Protein AF-Q312G3-F1 (afdb_monomer)

Mean predicted aligned error: 8.95 Å

Nearest PDB structures (foldseek):
  6skg-assembly1_Ax  TM=5.731E-01  e=8.078E-03  Thermococcus kodakarensis
  7zhg-assembly1_W  TM=5.684E-01  e=4.581E-02  Pyrococcus abyssi GE5
  9e7f-assembly1_BY  TM=5.773E-01  e=4.047E-02  Pyrobaculum calidifontis JCM 11548
  6th6-assembly1_Ax  TM=5.440E-01  e=2.968E-02  Thermococcus kodakarensis KOD1
  6tmf-assembly1_Y  TM=5.424E-01  e=5.517E-02  Thermococcus celer Vu 13 = JCM 8558

Secondary structure (DSSP, 8-state):
--------TTTT--EEEEEE-TTT--EEEEEETTSPPPBPTTT-SB-EEEEEEP----

Sequence (58 aa):
MNKDTKPLQDRYRREFVEVICPKCRQTQIIALPEETMPRCPTCRRDMIIKEVLTEGKY

Organism: Oleidesulfovibrio alaskensis (strain ATCC BAA-1058 / DSM 17464 / G20) (NCBI:txid207559)

Structure (mmCIF, N/CA/C/O backbone):
data_AF-Q312G3-F1
#
_entry.id   AF-Q312G3-F1
#
loop_
_atom_site.group_PDB
_atom_site.id
_atom_site.type_symbol
_atom_site.label_atom_id
_atom_site.label_alt_id
_atom_site.label_comp_id
_atom_site.label_asym_id
_atom_site.label_entity_id
_atom_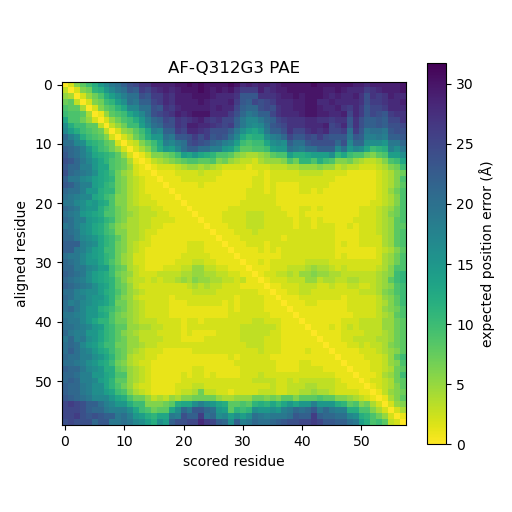site.label_seq_id
_atom_site.pdbx_PDB_ins_code
_atom_site.Cartn_x
_atom_site.Cartn_y
_atom_site.Cartn_z
_atom_site.occupancy
_atom_site.B_iso_or_equiv
_atom_site.auth_seq_id
_atom_site.auth_comp_id
_atom_site.auth_asym_id
_atom_site.auth_atom_id
_atom_site.pdbx_PDB_model_num
ATOM 1 N N . MET A 1 1 ? 0.096 -10.498 -43.705 1.00 44.06 1 MET A N 1
ATOM 2 C CA . MET A 1 1 ? 0.686 -11.227 -42.561 1.00 44.06 1 MET A CA 1
ATOM 3 C C . MET A 1 1 ? 1.930 -10.468 -42.130 1.00 44.06 1 MET A C 1
ATOM 5 O O . MET A 1 1 ? 2.951 -10.646 -42.770 1.00 44.06 1 MET A O 1
ATOM 9 N N . ASN A 1 2 ? 1.852 -9.611 -41.108 1.00 42.56 2 ASN A N 1
ATOM 10 C CA . ASN A 1 2 ? 3.022 -8.892 -40.587 1.00 42.56 2 ASN A CA 1
ATOM 11 C C . ASN A 1 2 ? 3.221 -9.307 -39.128 1.00 42.56 2 ASN A C 1
ATOM 13 O O . ASN A 1 2 ? 2.359 -9.071 -38.285 1.00 42.56 2 ASN A O 1
ATOM 17 N N . LYS A 1 3 ? 4.307 -10.045 -38.874 1.00 56.03 3 LYS A N 1
ATOM 18 C CA . LYS A 1 3 ? 4.721 -10.502 -37.546 1.00 56.03 3 LYS A CA 1
ATOM 19 C C . LYS A 1 3 ? 5.680 -9.469 -36.961 1.00 56.03 3 LYS A C 1
ATOM 21 O O . LYS A 1 3 ? 6.895 -9.632 -37.046 1.00 56.03 3 LYS A O 1
ATOM 26 N N . ASP A 1 4 ? 5.129 -8.421 -36.360 1.00 52.56 4 ASP A N 1
ATOM 27 C CA . ASP A 1 4 ? 5.884 -7.496 -35.513 1.00 52.56 4 ASP A CA 1
ATOM 28 C C . ASP A 1 4 ? 6.165 -8.169 -34.163 1.00 52.56 4 ASP A C 1
ATOM 30 O O . ASP A 1 4 ? 5.457 -8.003 -33.169 1.00 52.56 4 ASP A O 1
ATOM 34 N N . THR A 1 5 ? 7.194 -9.011 -34.150 1.00 57.16 5 THR A N 1
ATOM 35 C CA . THR A 1 5 ? 7.669 -9.715 -32.956 1.00 57.16 5 THR A CA 1
ATOM 36 C C . THR A 1 5 ? 8.461 -8.731 -32.090 1.00 57.16 5 THR A C 1
ATOM 38 O O . THR A 1 5 ? 9.683 -8.655 -32.181 1.00 57.16 5 THR A O 1
ATOM 41 N N . LYS A 1 6 ? 7.775 -7.931 -31.262 1.00 59.22 6 LYS A N 1
ATOM 42 C CA . LYS A 1 6 ? 8.441 -7.155 -30.202 1.00 59.22 6 LYS A CA 1
ATOM 43 C C . LYS A 1 6 ? 9.040 -8.136 -29.178 1.00 59.22 6 LYS A C 1
ATOM 45 O O . LYS A 1 6 ? 8.299 -8.991 -28.683 1.00 59.22 6 LYS A O 1
ATOM 50 N N . PRO A 1 7 ? 10.345 -8.062 -28.858 1.00 52.94 7 PRO A N 1
ATOM 51 C CA . PRO A 1 7 ? 10.953 -8.952 -27.877 1.00 52.94 7 PRO A CA 1
ATOM 52 C C . PRO A 1 7 ? 10.309 -8.734 -26.502 1.00 52.94 7 PRO A C 1
ATOM 54 O O . PRO A 1 7 ? 10.083 -7.607 -26.073 1.00 52.94 7 PRO A O 1
ATOM 57 N N . LEU A 1 8 ? 10.000 -9.834 -25.815 1.00 60.25 8 LEU A N 1
ATOM 58 C CA . LEU A 1 8 ? 9.337 -9.895 -24.506 1.00 60.25 8 LEU A CA 1
ATOM 59 C C . LEU A 1 8 ? 10.262 -9.481 -23.343 1.00 60.25 8 LEU A C 1
ATOM 61 O O . LEU A 1 8 ? 10.250 -10.109 -22.288 1.00 60.25 8 LEU A O 1
ATOM 65 N N . GLN A 1 9 ? 11.100 -8.465 -23.533 1.00 56.12 9 GLN A N 1
ATOM 66 C CA . GLN A 1 9 ? 12.033 -7.971 -22.520 1.00 56.12 9 GLN A CA 1
ATOM 67 C C . GLN A 1 9 ? 11.384 -6.827 -21.733 1.00 56.12 9 GLN A C 1
ATOM 69 O O . GLN A 1 9 ? 11.603 -5.684 -22.092 1.00 56.12 9 GLN A O 1
ATOM 74 N N . ASP A 1 10 ? 10.533 -7.141 -20.744 1.00 55.12 10 ASP A N 1
ATOM 75 C CA . ASP A 1 10 ? 10.282 -6.292 -19.541 1.00 55.12 10 ASP A CA 1
ATOM 76 C C . ASP A 1 10 ? 9.144 -6.803 -18.623 1.00 55.12 10 ASP A C 1
ATOM 78 O O . ASP A 1 10 ? 8.617 -6.080 -17.781 1.00 55.12 10 ASP A O 1
ATOM 82 N N . ARG A 1 11 ? 8.699 -8.062 -18.748 1.00 55.84 11 ARG A N 1
ATOM 83 C CA . ARG A 1 11 ? 7.485 -8.536 -18.043 1.00 55.84 11 ARG A CA 1
ATOM 84 C C . ARG A 1 11 ? 7.616 -8.697 -16.515 1.00 55.84 11 ARG A C 1
ATOM 86 O O . ARG A 1 11 ? 6.645 -9.097 -15.886 1.00 55.84 11 ARG A O 1
ATOM 93 N N . TYR A 1 12 ? 8.778 -8.397 -15.935 1.00 60.34 12 TYR A N 1
ATOM 94 C CA . TYR A 1 12 ? 9.060 -8.515 -14.497 1.00 60.34 12 TYR A CA 1
ATOM 95 C C . TYR A 1 12 ? 9.798 -7.286 -13.964 1.00 60.34 12 TYR A C 1
ATOM 97 O O . TYR A 1 12 ? 10.761 -7.396 -13.206 1.00 60.34 12 TYR A O 1
ATOM 105 N N . ARG A 1 13 ? 9.392 -6.091 -14.396 1.00 71.88 13 ARG A N 1
ATOM 106 C CA . ARG A 1 13 ? 9.877 -4.881 -13.746 1.00 71.88 13 A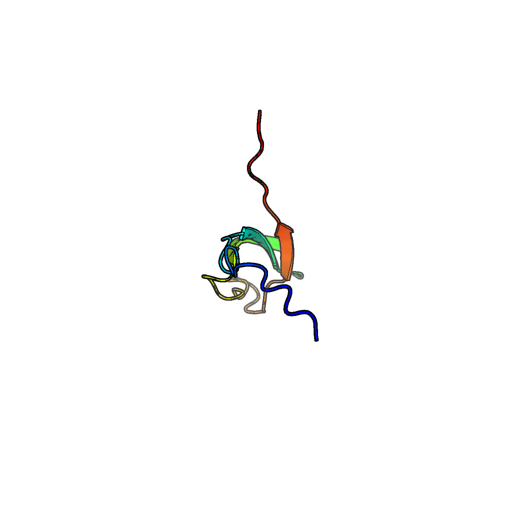RG A CA 1
ATOM 107 C C . ARG A 1 13 ? 9.237 -4.815 -12.360 1.00 71.88 13 ARG A C 1
ATOM 109 O O . ARG A 1 13 ? 8.052 -4.532 -12.248 1.00 71.88 13 ARG A O 1
ATOM 116 N N . ARG A 1 14 ? 10.021 -5.149 -11.334 1.00 85.88 14 ARG A N 1
ATOM 117 C CA . ARG A 1 14 ? 9.634 -5.040 -9.926 1.00 85.88 14 ARG A CA 1
ATOM 118 C C . ARG A 1 14 ? 9.260 -3.594 -9.622 1.00 85.88 14 ARG A C 1
ATOM 120 O O . ARG A 1 14 ? 10.101 -2.703 -9.752 1.00 85.88 14 ARG A O 1
AT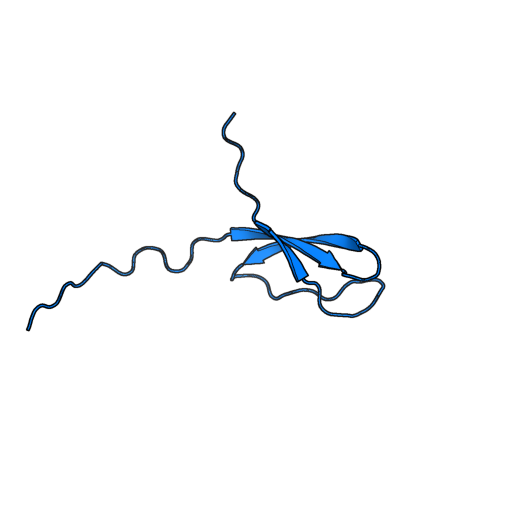OM 127 N N . GLU A 1 15 ? 8.024 -3.373 -9.201 1.00 89.94 15 GLU A N 1
ATOM 128 C CA . GLU A 1 15 ? 7.525 -2.062 -8.797 1.00 89.94 15 GLU A CA 1
ATOM 129 C C . GLU A 1 15 ? 7.284 -2.055 -7.291 1.00 89.94 15 GLU A C 1
ATOM 131 O O . GLU A 1 15 ? 6.563 -2.898 -6.756 1.00 89.94 15 GLU A O 1
ATOM 136 N N . PHE A 1 16 ? 7.889 -1.097 -6.589 1.00 93.94 16 PHE A N 1
ATOM 137 C CA . PHE A 1 16 ? 7.563 -0.860 -5.189 1.00 93.94 16 PHE A CA 1
ATOM 138 C C . PHE A 1 16 ? 6.308 -0.002 -5.117 1.00 93.94 16 PHE A C 1
ATOM 140 O O . PHE A 1 16 ? 6.228 1.051 -5.744 1.00 93.94 16 PHE A O 1
ATOM 147 N N . VAL A 1 17 ? 5.327 -0.440 -4.338 1.00 95.62 17 VAL A N 1
ATOM 148 C CA . VAL A 1 17 ? 4.077 0.292 -4.137 1.00 95.62 17 VAL A CA 1
ATOM 149 C C . VAL A 1 17 ? 3.823 0.477 -2.650 1.00 95.62 17 VAL A C 1
ATOM 151 O O . VAL A 1 17 ? 4.015 -0.444 -1.855 1.00 95.62 17 VAL A O 1
ATOM 154 N N . GLU A 1 18 ? 3.375 1.666 -2.261 1.00 97.69 18 GLU A N 1
ATOM 155 C CA . GLU A 1 18 ? 2.805 1.892 -0.939 1.00 97.69 18 GLU A CA 1
ATOM 156 C C . GLU A 1 18 ? 1.343 1.434 -0.970 1.00 97.69 18 GLU A C 1
ATOM 158 O O . GLU A 1 18 ? 0.530 1.935 -1.749 1.00 97.69 18 GLU A O 1
ATOM 163 N N . VAL A 1 19 ? 0.987 0.483 -0.112 1.00 98.19 19 VAL A N 1
ATOM 164 C CA . VAL A 1 19 ? -0.389 0.049 0.129 1.00 98.19 19 VAL A CA 1
ATOM 165 C C . VAL A 1 19 ? -0.912 0.647 1.426 1.00 98.19 19 VAL A C 1
ATOM 167 O O . VAL A 1 19 ? -0.162 0.873 2.372 1.00 98.19 19 VAL A O 1
ATOM 170 N N . ILE A 1 20 ? -2.217 0.888 1.500 1.00 98.50 20 ILE A N 1
ATOM 171 C CA . ILE A 1 20 ? -2.901 1.471 2.652 1.00 98.50 20 ILE A CA 1
ATOM 172 C C . ILE A 1 20 ? -4.097 0.617 3.067 1.00 98.50 20 ILE A C 1
ATOM 174 O O . ILE A 1 20 ? -4.862 0.123 2.241 1.00 98.50 20 ILE A O 1
ATOM 178 N N . CYS A 1 21 ? -4.310 0.466 4.373 1.00 98.44 21 CYS A N 1
ATOM 179 C CA . CYS A 1 21 ? -5.570 -0.047 4.890 1.00 98.44 21 CYS A CA 1
ATOM 180 C C . CYS A 1 21 ? -6.644 1.035 4.733 1.00 98.44 21 CYS A C 1
ATOM 182 O O . CYS A 1 21 ? -6.546 2.070 5.397 1.00 98.44 21 CYS A O 1
ATOM 184 N N . PRO A 1 22 ? -7.752 0.805 4.010 1.00 97.88 22 PRO A N 1
ATOM 185 C CA . PRO A 1 22 ? -8.728 1.873 3.780 1.00 97.88 22 PRO A CA 1
ATOM 186 C C . PRO A 1 22 ? -9.531 2.283 5.044 1.00 97.88 22 PRO A C 1
ATOM 188 O O . PRO A 1 22 ? -10.531 2.979 4.940 1.00 97.88 22 PRO A O 1
ATOM 191 N N . LYS A 1 23 ? -9.220 1.714 6.230 1.00 98.06 23 LYS A N 1
ATOM 192 C CA . LYS A 1 23 ? -10.016 1.821 7.478 1.00 98.06 23 LYS A CA 1
ATOM 193 C C . LYS A 1 23 ? -9.199 2.530 8.539 1.00 98.06 23 LYS A C 1
ATOM 195 O O . LYS A 1 23 ? -9.601 3.590 8.991 1.00 98.06 23 LYS A O 1
ATOM 200 N N . CYS A 1 24 ? -8.055 1.957 8.911 1.00 98.00 24 CYS A N 1
ATOM 201 C CA . CYS A 1 24 ? -7.149 2.564 9.888 1.00 98.00 24 CYS A CA 1
ATOM 202 C C . CYS A 1 24 ? -6.019 3.384 9.251 1.00 98.00 24 CYS A C 1
ATOM 204 O O . CYS A 1 24 ? -5.229 3.965 9.982 1.00 98.00 24 CYS A O 1
ATOM 206 N N . ARG A 1 25 ? -5.923 3.427 7.913 1.00 97.88 25 ARG A N 1
ATOM 207 C CA . ARG A 1 25 ? -4.905 4.167 7.145 1.00 97.88 25 ARG A CA 1
ATOM 208 C C . ARG A 1 25 ? -3.447 3.773 7.402 1.00 97.88 25 ARG A C 1
ATOM 210 O O . ARG A 1 25 ? -2.556 4.456 6.919 1.00 97.88 25 ARG A O 1
ATOM 217 N N . GLN A 1 26 ? -3.194 2.666 8.097 1.00 97.88 26 GLN A N 1
ATOM 218 C CA . GLN A 1 26 ? -1.851 2.099 8.196 1.00 97.88 26 GLN A CA 1
ATOM 219 C C . GLN A 1 26 ? -1.330 1.740 6.803 1.00 97.88 26 GLN A C 1
ATOM 221 O O . GLN A 1 26 ? -2.092 1.181 6.007 1.00 97.88 26 GLN A O 1
ATOM 226 N N . THR A 1 27 ? -0.065 2.050 6.531 1.00 97.69 27 THR A N 1
ATOM 227 C CA . THR A 1 27 ? 0.573 1.798 5.239 1.00 97.69 27 THR A CA 1
ATOM 228 C C . THR A 1 27 ? 1.692 0.767 5.337 1.00 97.69 27 THR A C 1
ATOM 230 O O . THR A 1 27 ? 2.198 0.478 6.423 1.00 97.69 27 THR A O 1
ATOM 233 N N . GLN A 1 28 ? 2.024 0.161 4.202 1.00 97.12 28 GLN A N 1
ATOM 234 C CA . GLN A 1 28 ? 3.120 -0.789 4.038 1.00 97.12 28 GLN A CA 1
ATOM 235 C C . GLN A 1 28 ? 3.663 -0.660 2.614 1.00 97.12 28 GLN A C 1
ATOM 237 O O . GLN A 1 28 ? 2.908 -0.323 1.709 1.00 97.12 28 GLN A O 1
ATOM 242 N N . ILE A 1 29 ? 4.949 -0.927 2.407 1.00 96.38 29 ILE A N 1
ATOM 243 C CA . ILE A 1 29 ? 5.540 -0.998 1.067 1.00 96.38 29 ILE A CA 1
ATOM 244 C C . ILE A 1 29 ? 5.691 -2.469 0.698 1.00 96.38 29 ILE A C 1
ATOM 246 O O . ILE A 1 29 ? 6.214 -3.238 1.504 1.00 96.38 29 ILE A O 1
ATOM 250 N N . ILE A 1 30 ? 5.232 -2.839 -0.494 1.00 95.81 30 ILE A N 1
ATOM 251 C CA . ILE A 1 30 ? 5.394 -4.180 -1.068 1.00 95.81 30 ILE A CA 1
ATOM 252 C C . ILE A 1 30 ? 5.973 -4.070 -2.476 1.00 95.81 30 ILE A C 1
ATOM 254 O O . ILE A 1 30 ? 5.818 -3.043 -3.140 1.00 95.81 30 ILE A O 1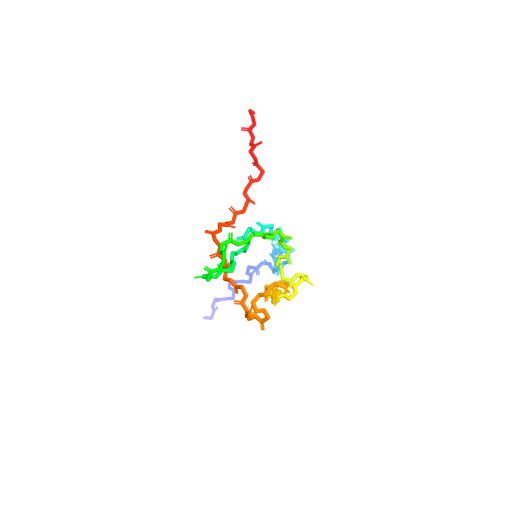
ATOM 258 N N . ALA A 1 31 ? 6.619 -5.131 -2.940 1.00 94.19 31 ALA A N 1
ATOM 259 C CA . ALA A 1 31 ? 7.039 -5.270 -4.325 1.00 94.19 31 ALA A CA 1
ATOM 260 C C . ALA A 1 31 ? 6.036 -6.079 -5.149 1.00 94.19 31 ALA A C 1
ATOM 262 O O . ALA A 1 31 ? 5.756 -7.226 -4.821 1.00 94.19 31 ALA A O 1
ATOM 263 N N . LEU A 1 32 ? 5.524 -5.512 -6.237 1.00 91.25 32 LEU A N 1
ATOM 264 C CA . LEU A 1 32 ? 4.694 -6.234 -7.197 1.00 91.25 32 LEU A CA 1
ATOM 265 C C . LEU A 1 32 ? 5.508 -6.573 -8.459 1.00 91.25 32 LEU A C 1
ATOM 267 O O . LEU A 1 32 ? 6.262 -5.719 -8.931 1.00 91.25 32 LEU A O 1
ATOM 271 N N . PRO A 1 33 ? 5.319 -7.772 -9.049 1.00 91.31 33 PRO A N 1
ATOM 272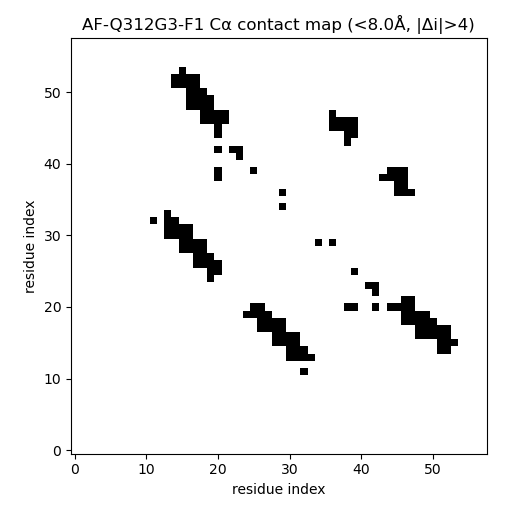 C CA . PRO A 1 33 ? 4.363 -8.821 -8.669 1.00 91.31 33 PRO A CA 1
ATOM 273 C C . PRO A 1 33 ? 4.899 -9.862 -7.660 1.00 91.31 33 PRO A C 1
ATOM 275 O O . PRO A 1 33 ? 4.236 -10.875 -7.446 1.00 91.31 33 PRO A O 1
ATOM 278 N N . GLU A 1 34 ? 6.094 -9.682 -7.087 1.00 90.81 34 GLU A N 1
ATOM 279 C CA . GLU A 1 34 ? 6.755 -10.696 -6.245 1.00 90.81 34 GLU A CA 1
ATOM 280 C C . GLU A 1 34 ? 6.033 -10.970 -4.918 1.00 90.81 34 GLU A C 1
ATOM 282 O O . GLU A 1 34 ? 6.026 -12.103 -4.433 1.00 90.81 34 GLU A O 1
ATOM 287 N N . GLU A 1 35 ? 5.430 -9.944 -4.324 1.00 92.31 35 GLU A N 1
ATOM 288 C CA . GLU A 1 35 ? 4.671 -10.017 -3.081 1.00 92.31 35 GLU A CA 1
ATOM 289 C C . GLU A 1 35 ? 3.162 -9.978 -3.356 1.00 92.31 35 GLU A C 1
ATOM 291 O O . GLU A 1 35 ? 2.667 -9.302 -4.257 1.00 92.31 35 GLU A O 1
ATOM 296 N N . THR A 1 36 ? 2.390 -10.697 -2.545 1.00 94.06 36 THR A N 1
ATOM 297 C CA . THR A 1 36 ? 0.922 -10.647 -2.594 1.00 94.06 36 THR A CA 1
ATOM 298 C C . THR A 1 36 ? 0.387 -9.447 -1.820 1.00 94.06 36 THR A C 1
ATOM 300 O O . THR A 1 36 ? 0.981 -9.052 -0.818 1.00 94.06 36 THR A O 1
ATOM 303 N N . MET A 1 37 ? -0.792 -8.937 -2.197 1.00 95.94 37 MET A N 1
ATOM 304 C CA . MET A 1 37 ? -1.470 -7.876 -1.442 1.00 95.94 37 MET A CA 1
ATOM 305 C C . MET A 1 37 ? -1.662 -8.286 0.032 1.00 95.94 37 MET A C 1
ATOM 307 O O . MET A 1 37 ? -2.359 -9.270 0.302 1.00 95.94 37 MET A O 1
ATOM 311 N N . PRO A 1 38 ? -1.068 -7.561 0.996 1.00 97.50 38 PRO A N 1
ATOM 312 C CA . PRO A 1 38 ? -1.145 -7.933 2.395 1.00 97.50 38 PRO A CA 1
ATOM 313 C C . PRO A 1 38 ? -2.511 -7.588 2.988 1.00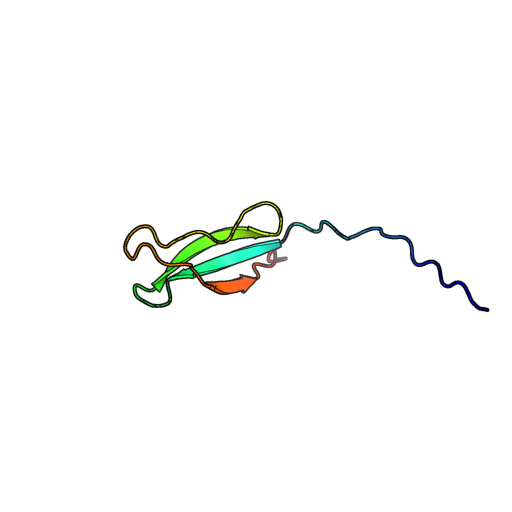 97.50 38 PRO A C 1
ATOM 315 O O . PRO A 1 38 ? -3.261 -6.732 2.502 1.00 97.50 38 PRO A O 1
ATOM 318 N N . ARG A 1 39 ? -2.811 -8.226 4.120 1.00 98.25 39 ARG A N 1
ATOM 319 C CA . ARG A 1 39 ? -3.896 -7.807 5.006 1.00 98.25 39 ARG A CA 1
ATOM 320 C C . ARG A 1 39 ? -3.371 -6.844 6.052 1.00 98.25 39 ARG A C 1
ATOM 322 O O . ARG A 1 39 ? -2.308 -7.048 6.626 1.00 98.25 39 ARG A O 1
ATOM 329 N N . CYS A 1 40 ? -4.179 -5.843 6.373 1.00 97.94 40 CYS A N 1
ATOM 330 C CA . CYS A 1 40 ? -3.890 -4.925 7.461 1.00 97.94 40 CYS A CA 1
ATOM 331 C C . CYS A 1 40 ? -3.703 -5.699 8.782 1.00 97.94 40 CYS A C 1
ATOM 333 O O . CYS A 1 40 ? -4.621 -6.430 9.169 1.00 97.94 40 CYS A O 1
ATOM 335 N N . PRO A 1 41 ? -2.595 -5.499 9.519 1.00 96.88 41 PRO A N 1
ATOM 336 C CA . PRO A 1 41 ? -2.312 -6.253 10.743 1.00 96.88 41 PRO A 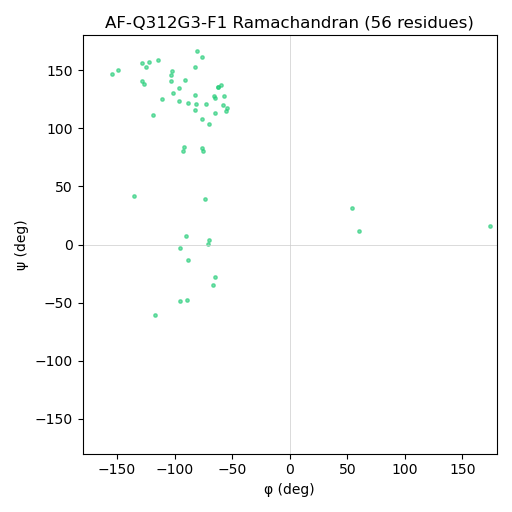CA 1
ATOM 337 C C . PRO A 1 41 ? -3.326 -5.966 11.861 1.00 96.88 41 PRO A C 1
ATOM 339 O O . PRO A 1 41 ? -3.614 -6.839 12.674 1.00 96.88 41 PRO A O 1
ATOM 342 N N . THR A 1 42 ? -3.935 -4.776 11.874 1.00 97.56 42 THR A N 1
ATOM 343 C CA . THR A 1 42 ? -4.964 -4.404 12.860 1.00 97.56 42 THR A CA 1
ATOM 344 C C . THR A 1 42 ? -6.378 -4.777 12.408 1.00 97.56 42 THR A C 1
ATOM 346 O O . THR A 1 42 ? -7.154 -5.351 13.166 1.00 97.56 42 THR A O 1
ATOM 349 N N . CYS A 1 43 ? -6.750 -4.443 11.166 1.00 97.88 43 CYS A N 1
ATOM 350 C CA . CYS A 1 43 ? -8.123 -4.617 10.671 1.00 97.88 43 CYS A CA 1
ATOM 351 C C . CYS A 1 43 ? -8.385 -5.997 10.047 1.00 97.88 43 CYS A C 1
ATOM 353 O O . CYS A 1 43 ? -9.544 -6.316 9.793 1.00 97.88 43 CYS A O 1
ATOM 355 N N . ARG A 1 44 ? -7.329 -6.778 9.767 1.00 97.62 44 ARG A N 1
ATOM 356 C CA . ARG A 1 44 ? -7.354 -8.106 9.123 1.00 97.62 44 ARG A CA 1
ATOM 357 C C . ARG A 1 44 ? -8.088 -8.155 7.777 1.00 97.62 44 ARG A C 1
ATOM 359 O O . ARG A 1 44 ? -8.668 -9.175 7.420 1.00 97.62 44 ARG A O 1
ATOM 366 N N . ARG A 1 45 ? -8.047 -7.055 7.025 1.00 97.06 45 ARG A N 1
ATOM 367 C CA . ARG A 1 45 ? -8.675 -6.910 5.703 1.00 97.06 45 ARG A CA 1
ATOM 368 C C . ARG A 1 45 ? -7.651 -6.540 4.646 1.00 97.06 45 ARG A C 1
ATOM 370 O O . ARG A 1 45 ? -6.629 -5.952 5.002 1.00 97.06 45 ARG A O 1
ATOM 377 N N . ASP A 1 46 ? -7.959 -6.832 3.392 1.00 97.94 46 ASP A N 1
ATOM 378 C CA . ASP A 1 46 ? -7.049 -6.581 2.278 1.00 97.94 46 ASP A CA 1
ATOM 379 C C . ASP A 1 46 ? -6.755 -5.079 2.150 1.00 97.94 46 ASP A C 1
ATOM 381 O O . ASP A 1 46 ? -7.635 -4.222 2.318 1.00 97.94 46 ASP A O 1
ATOM 385 N N . MET A 1 47 ? -5.477 -4.766 1.955 1.00 98.31 47 MET A N 1
ATOM 386 C CA . MET A 1 47 ? -5.012 -3.405 1.711 1.00 98.31 47 MET A CA 1
ATOM 387 C C . MET A 1 47 ? -5.236 -3.028 0.239 1.00 98.31 47 MET A C 1
ATOM 389 O O . MET A 1 47 ? -5.560 -3.874 -0.592 1.00 98.31 47 MET A O 1
ATOM 393 N N . ILE A 1 48 ? -5.122 -1.737 -0.074 1.00 97.94 48 ILE A N 1
ATOM 394 C CA . IL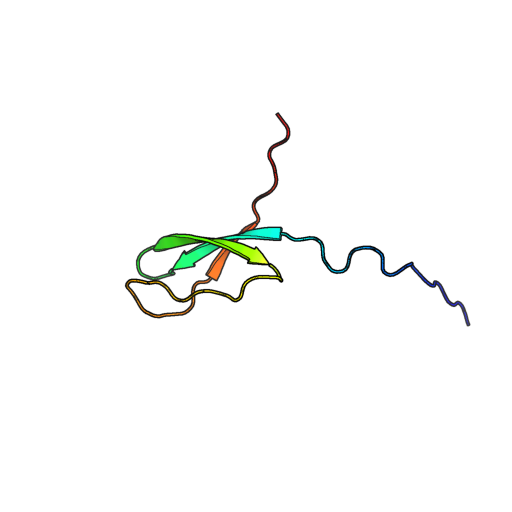E A 1 48 ? -5.251 -1.205 -1.439 1.00 97.94 48 ILE A CA 1
ATOM 395 C C . ILE A 1 48 ? -4.012 -0.393 -1.799 1.00 97.94 48 ILE A C 1
ATOM 397 O O . ILE A 1 48 ? -3.381 0.171 -0.909 1.00 97.94 48 ILE A O 1
ATOM 401 N N . ILE A 1 49 ? -3.669 -0.303 -3.084 1.00 97.38 49 ILE A N 1
ATOM 402 C CA . ILE A 1 49 ? -2.553 0.535 -3.544 1.00 97.38 49 ILE A CA 1
ATOM 403 C C . ILE A 1 49 ? -2.896 2.006 -3.286 1.00 97.38 49 ILE A C 1
ATOM 405 O O . ILE A 1 49 ? -3.968 2.476 -3.667 1.00 97.38 49 ILE A O 1
ATOM 409 N N . LYS A 1 50 ? -1.987 2.715 -2.619 1.00 97.31 50 LYS A N 1
ATOM 410 C CA . LYS A 1 50 ? -2.040 4.161 -2.391 1.00 97.31 50 LYS A CA 1
ATOM 411 C C . LYS A 1 50 ? -1.226 4.898 -3.449 1.00 97.31 50 LYS A C 1
ATOM 413 O O . LYS A 1 50 ? -1.736 5.842 -4.038 1.00 97.31 50 LYS A O 1
ATOM 418 N N . GLU A 1 51 ? 0.009 4.458 -3.684 1.00 95.12 51 GLU A N 1
ATOM 419 C CA . GLU A 1 51 ? 0.942 5.093 -4.619 1.00 95.12 51 GLU A CA 1
ATOM 420 C C . GLU A 1 51 ? 1.972 4.084 -5.147 1.00 95.12 51 GLU A C 1
ATOM 422 O O . GLU A 1 51 ? 2.377 3.168 -4.429 1.00 95.12 51 GLU A O 1
ATOM 427 N N . VAL A 1 52 ? 2.401 4.252 -6.402 1.00 94.12 52 VAL A N 1
ATOM 428 C CA . VAL A 1 52 ? 3.568 3.551 -6.960 1.00 94.12 52 VAL A CA 1
ATOM 429 C C . VAL A 1 52 ? 4.804 4.391 -6.663 1.00 94.12 52 VAL A C 1
ATOM 431 O O . VAL A 1 52 ? 4.874 5.552 -7.058 1.00 94.12 52 VAL A O 1
ATOM 434 N N . LEU A 1 53 ? 5.775 3.811 -5.963 1.00 93.06 53 LEU A N 1
ATOM 435 C CA . LEU A 1 53 ? 6.991 4.501 -5.565 1.00 93.06 53 LEU A CA 1
ATOM 436 C C . LEU A 1 53 ? 7.987 4.486 -6.722 1.00 93.06 53 LEU A C 1
ATOM 438 O O . LEU A 1 53 ? 8.485 3.438 -7.132 1.00 93.06 53 LEU A O 1
ATOM 442 N N . THR A 1 54 ? 8.307 5.668 -7.232 1.00 85.25 54 THR A N 1
ATOM 443 C CA . THR A 1 54 ? 9.402 5.858 -8.183 1.00 85.25 54 THR A CA 1
ATOM 444 C C . THR A 1 54 ? 10.653 6.291 -7.431 1.00 85.25 54 THR A C 1
ATOM 446 O O . THR A 1 54 ? 10.580 7.194 -6.598 1.00 85.25 54 THR A O 1
ATOM 449 N N . GLU A 1 55 ? 11.806 5.697 -7.737 1.00 76.31 55 GLU A N 1
ATOM 450 C CA . GLU A 1 55 ? 13.095 6.205 -7.257 1.00 76.31 55 GLU A CA 1
ATOM 451 C C . GLU A 1 55 ? 13.249 7.676 -7.668 1.00 76.31 55 GLU A C 1
ATOM 453 O O . GLU A 1 55 ? 13.289 8.006 -8.856 1.00 76.31 55 GLU A O 1
ATOM 458 N N . GLY A 1 56 ? 13.300 8.572 -6.681 1.00 69.94 56 GLY A N 1
ATOM 459 C CA . GLY A 1 56 ? 13.571 9.981 -6.919 1.00 69.94 56 GLY A CA 1
ATOM 460 C C . GLY A 1 56 ? 14.989 10.142 -7.457 1.00 69.94 56 GLY A C 1
ATOM 461 O O . GLY A 1 56 ? 15.956 9.885 -6.742 1.00 69.94 56 GLY A O 1
ATOM 462 N N . LYS A 1 57 ? 15.126 10.573 -8.714 1.00 54.88 57 LYS A N 1
ATOM 463 C CA . LYS A 1 57 ? 16.393 11.114 -9.210 1.00 54.88 57 LYS A CA 1
ATOM 464 C C . LYS A 1 57 ? 16.533 12.527 -8.650 1.00 54.88 57 LYS A C 1
ATOM 466 O O . LYS A 1 57 ? 15.768 13.404 -9.044 1.00 54.88 57 LYS A O 1
ATOM 471 N N . TYR A 1 58 ? 17.445 12.692 -7.695 1.00 53.25 58 TYR A 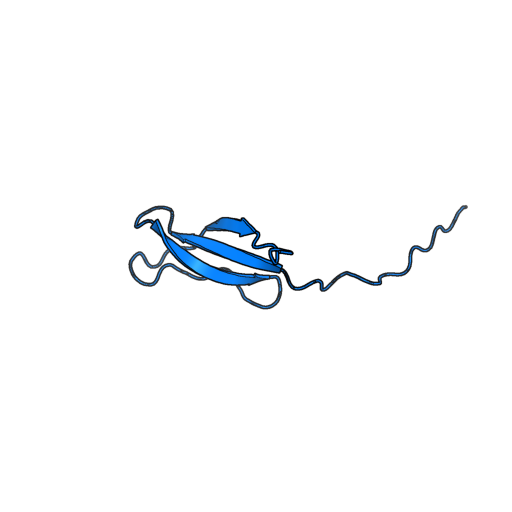N 1
ATOM 472 C CA . TYR A 1 58 ? 17.940 14.005 -7.281 1.00 53.25 58 TYR A CA 1
ATOM 473 C C . TYR A 1 58 ? 18.665 14.698 -8.437 1.00 53.25 58 TYR A C 1
ATOM 475 O O . TYR A 1 58 ? 19.332 13.983 -9.223 1.00 53.25 58 TYR A O 1
#

Radius of gyration: 16.33 Å; Cα contacts (8 Å, |Δi|>4): 81; chains: 1; bounding box: 28×25×55 Å

Solvent-accessible surface area (backbone atoms only — not comparable to full-atom values): 3905 Å² total; per-residue (Å²): 140,84,85,84,78,72,78,87,83,66,92,75,68,74,40,44,28,36,29,26,22,93,80,83,62,53,68,49,78,48,41,36,83,87,48,77,87,51,56,30,91,86,77,70,39,73,41,43,84,71,46,77,60,70,87,80,82,128

Foldseek 3Di:
DDPPPDDPPDPDPWWWFWWADPPPRDIDIDTPPVDDQDADPVPRHGTGTPGTDDPDDD

pLDDT: mean 84.49, std 18.15, range [42.56, 98.5]